Protein AF-A0A7G9W819-F1 (afdb_monomer_lite)

Foldseek 3Di:
DVVVVVVVVVVLVVLLVVQLVVQLVVVVVVVDPDNVVSNVSSNLSSVVSSVVVVVVCCVVCVPVCVVVVVVQVPCVVVVVVVVVVVVVLVVVLVVLVVQLVVCVVVVVPVRNVVSVVVSVVSVVVVVVVVVVVVVVD

pLDDT: mean 76.32, std 11.87, range [46.25, 92.31]

Structure (mmCIF, N/CA/C/O backbone):
data_AF-A0A7G9W819-F1
#
_entry.id   AF-A0A7G9W819-F1
#
loop_
_atom_site.group_PDB
_atom_site.id
_atom_site.type_symbol
_atom_site.label_atom_id
_atom_site.label_alt_id
_atom_site.label_comp_id
_atom_site.label_asym_id
_atom_site.label_entity_id
_atom_site.label_seq_id
_atom_site.pdbx_PDB_ins_code
_atom_site.Cartn_x
_atom_site.Cartn_y
_atom_site.Cartn_z
_atom_site.occupancy
_atom_site.B_iso_or_equiv
_atom_site.auth_seq_id
_atom_site.auth_comp_id
_atom_site.auth_asym_id
_atom_site.auth_atom_id
_atom_site.pdbx_PDB_model_num
ATOM 1 N N . MET A 1 1 ? -23.371 12.597 17.326 1.00 56.91 1 MET A N 1
ATOM 2 C CA . MET A 1 1 ? -21.970 12.105 17.222 1.00 56.91 1 MET A CA 1
ATOM 3 C C . MET A 1 1 ? -21.760 11.235 15.991 1.00 56.91 1 MET A C 1
ATOM 5 O O . MET A 1 1 ? -20.760 11.425 15.316 1.00 56.91 1 MET A O 1
ATOM 9 N N . GLU A 1 2 ? -22.709 10.373 15.640 1.00 54.56 2 GLU A N 1
ATOM 10 C CA . GLU A 1 2 ? -22.688 9.528 14.435 1.00 54.56 2 GLU A CA 1
ATOM 11 C C . GLU A 1 2 ? -22.455 10.306 13.120 1.00 54.56 2 GLU A C 1
ATOM 13 O O . GLU A 1 2 ? -21.609 9.934 12.308 1.00 54.56 2 GLU A O 1
ATOM 18 N N . ASN A 1 3 ? -23.075 11.486 12.972 1.00 69.25 3 ASN A N 1
ATOM 19 C CA . ASN A 1 3 ? -22.827 12.390 11.838 1.00 69.25 3 ASN A CA 1
ATOM 20 C C . ASN A 1 3 ? -21.376 12.893 11.736 1.00 69.25 3 ASN A C 1
ATOM 22 O O . ASN A 1 3 ? -20.890 13.145 10.635 1.00 69.25 3 ASN A O 1
ATOM 26 N N . LYS A 1 4 ? -20.648 13.020 12.857 1.00 65.00 4 LYS A N 1
ATOM 27 C CA . LYS A 1 4 ? -19.224 13.402 12.830 1.00 65.00 4 LYS A CA 1
ATOM 28 C C . LYS A 1 4 ? -18.356 12.242 12.327 1.00 65.00 4 LYS A C 1
ATOM 30 O O . LYS A 1 4 ? -17.401 12.488 11.595 1.00 65.00 4 LYS A O 1
ATOM 35 N N . LEU A 1 5 ? -18.730 11.002 12.651 1.00 64.44 5 LEU A N 1
ATOM 36 C CA . LEU A 1 5 ? -18.029 9.789 12.223 1.00 64.44 5 LEU A CA 1
ATOM 37 C C . LEU A 1 5 ? -18.259 9.494 10.731 1.00 64.44 5 LEU A C 1
ATOM 39 O O . LEU A 1 5 ? -17.303 9.250 9.998 1.00 64.44 5 LEU A O 1
ATOM 43 N N . LYS A 1 6 ? -19.502 9.631 10.243 1.00 71.56 6 LYS A N 1
ATOM 44 C CA . LYS A 1 6 ? -19.816 9.561 8.801 1.00 71.56 6 LYS A CA 1
ATOM 45 C C . LYS A 1 6 ? -19.045 10.619 8.008 1.00 71.56 6 LYS A C 1
ATOM 47 O O . LYS A 1 6 ? -18.407 10.299 7.009 1.00 71.56 6 LYS A O 1
ATOM 52 N N . LYS A 1 7 ? -19.010 11.863 8.503 1.00 75.38 7 LYS A N 1
ATOM 53 C CA . LYS A 1 7 ? -18.240 12.957 7.887 1.00 75.38 7 LYS A CA 1
ATOM 54 C C . LYS A 1 7 ? -16.732 12.681 7.878 1.00 75.38 7 LYS A C 1
ATOM 56 O O . LYS A 1 7 ? -16.062 13.057 6.923 1.00 75.38 7 LYS A O 1
ATOM 61 N N . TYR A 1 8 ? -16.199 12.019 8.905 1.00 73.12 8 TYR A N 1
ATOM 62 C CA . TYR A 1 8 ? -14.800 11.588 8.948 1.00 73.12 8 TYR A CA 1
ATOM 63 C C . TYR A 1 8 ? -14.494 10.505 7.905 1.00 73.12 8 TYR A C 1
ATOM 65 O O . TYR A 1 8 ? -13.556 10.669 7.128 1.00 73.12 8 TYR A O 1
ATOM 73 N N . ARG A 1 9 ? -15.311 9.445 7.828 1.00 74.75 9 ARG A N 1
ATOM 74 C CA . ARG A 1 9 ? -15.149 8.370 6.831 1.00 74.75 9 ARG A CA 1
ATOM 75 C C . ARG A 1 9 ? -15.228 8.909 5.403 1.00 74.75 9 ARG A C 1
ATOM 77 O O . ARG A 1 9 ? -14.391 8.568 4.575 1.00 74.75 9 ARG A O 1
ATOM 84 N N . PHE A 1 10 ? -16.166 9.819 5.150 1.00 80.56 10 PHE A N 1
ATOM 85 C CA . PHE A 1 10 ? -16.307 10.481 3.856 1.00 80.56 10 PHE A CA 1
ATOM 86 C C . PHE A 1 10 ? -15.082 11.336 3.498 1.00 80.56 10 PHE A C 1
ATOM 88 O O . PHE A 1 10 ? -14.534 11.213 2.407 1.00 80.56 10 PHE A O 1
ATOM 95 N N . LYS A 1 11 ? -14.585 12.153 4.438 1.00 80.75 11 LYS A N 1
ATOM 96 C CA . LYS A 1 11 ? -13.360 12.941 4.227 1.00 80.75 11 LYS A CA 1
ATOM 97 C C . LYS A 1 11 ? -12.137 12.063 3.980 1.00 80.75 11 LYS A C 1
ATOM 99 O O . LYS A 1 11 ? -11.335 12.403 3.121 1.00 80.75 11 LYS A O 1
ATOM 104 N N . ARG A 1 12 ? -12.010 10.944 4.699 1.00 79.50 12 ARG A N 1
ATOM 105 C CA . ARG A 1 12 ? -10.928 9.972 4.504 1.00 79.50 12 ARG A CA 1
ATOM 106 C C . ARG A 1 12 ? -10.959 9.377 3.096 1.00 79.50 12 ARG A C 1
ATOM 108 O O . ARG A 1 12 ? -9.915 9.326 2.459 1.00 79.50 12 ARG A O 1
ATOM 115 N N . ALA A 1 13 ? -12.138 8.992 2.607 1.00 81.19 13 ALA A N 1
ATOM 116 C CA . ALA A 1 13 ? -12.303 8.459 1.255 1.00 81.19 13 ALA A CA 1
ATOM 117 C C . ALA A 1 13 ? -11.925 9.490 0.174 1.00 81.19 13 ALA A C 1
ATOM 119 O O . ALA A 1 13 ? -11.205 9.163 -0.765 1.00 81.19 13 ALA A O 1
ATOM 120 N N . ILE A 1 14 ? -12.329 10.755 0.343 1.00 86.00 14 ILE A N 1
ATOM 121 C CA . ILE A 1 14 ? -11.921 11.839 -0.568 1.00 86.00 14 ILE A CA 1
ATOM 122 C C . ILE A 1 14 ? -10.401 12.021 -0.544 1.00 86.00 14 ILE A C 1
ATOM 124 O O . ILE A 1 14 ? -9.771 12.095 -1.594 1.00 86.00 14 ILE A O 1
ATOM 128 N N . PHE A 1 15 ? -9.799 12.060 0.646 1.00 83.81 15 PHE A N 1
ATOM 129 C CA . PHE A 1 15 ? -8.354 12.236 0.788 1.00 83.81 15 PHE A CA 1
ATOM 130 C C . PHE A 1 15 ? -7.571 11.084 0.149 1.00 83.81 15 PHE A C 1
ATOM 132 O O . PHE A 1 15 ? -6.551 11.319 -0.488 1.00 83.81 15 PHE A O 1
ATOM 139 N N . GLN A 1 16 ? -8.080 9.855 0.267 1.00 85.31 16 GLN A N 1
ATOM 140 C CA . GLN A 1 16 ? -7.546 8.676 -0.411 1.00 85.31 16 GLN A CA 1
ATOM 141 C C . GLN A 1 16 ? -7.541 8.818 -1.923 1.00 85.31 16 GLN A C 1
ATOM 143 O O . GLN A 1 16 ? -6.536 8.510 -2.559 1.00 85.31 16 GLN A O 1
ATOM 148 N N . PHE A 1 17 ? -8.668 9.250 -2.481 1.00 86.69 17 PHE A N 1
ATOM 149 C CA . PHE A 1 17 ? -8.830 9.384 -3.919 1.00 86.69 17 PHE A CA 1
ATOM 150 C C . PHE A 1 17 ? -7.906 10.468 -4.479 1.00 86.69 17 PHE A C 1
ATOM 152 O O . PHE A 1 17 ? -7.213 10.247 -5.467 1.00 86.69 17 PHE A O 1
ATOM 159 N N . VAL A 1 18 ? -7.821 11.609 -3.791 1.00 90.00 18 VAL A N 1
ATOM 160 C CA . VAL A 1 18 ? -6.908 12.697 -4.163 1.00 90.00 18 VAL A CA 1
ATOM 161 C C . VAL A 1 18 ? -5.454 12.243 -4.061 1.00 90.00 18 VAL A C 1
ATOM 163 O O . VAL A 1 18 ? -4.689 12.439 -4.997 1.00 90.00 18 VAL A O 1
ATOM 166 N N . ALA A 1 19 ? -5.069 11.593 -2.962 1.00 88.56 19 ALA A N 1
ATOM 167 C CA . ALA A 1 19 ? -3.709 11.095 -2.786 1.00 88.56 19 ALA A CA 1
ATOM 168 C C . ALA A 1 19 ? -3.336 10.041 -3.839 1.00 88.56 19 ALA A C 1
ATOM 170 O O . ALA A 1 19 ? -2.210 10.041 -4.327 1.00 88.56 19 ALA A O 1
ATOM 171 N N . PHE A 1 20 ? -4.291 9.194 -4.235 1.00 89.81 20 PHE A N 1
ATOM 172 C CA . PHE A 1 20 ? -4.104 8.253 -5.333 1.00 89.81 20 PHE A CA 1
ATOM 173 C C . PHE A 1 20 ? -3.826 8.972 -6.655 1.00 89.81 20 PHE A C 1
ATOM 175 O O . PHE A 1 20 ? -2.823 8.681 -7.302 1.00 89.81 20 PHE A O 1
ATOM 182 N N . ALA A 1 21 ? -4.672 9.938 -7.027 1.00 89.25 21 ALA A N 1
ATOM 183 C CA . ALA A 1 21 ? -4.501 10.709 -8.256 1.00 89.25 21 ALA A CA 1
ATOM 184 C C . ALA A 1 21 ? -3.155 11.454 -8.278 1.00 89.25 21 ALA A C 1
ATOM 186 O O . ALA A 1 21 ? -2.448 11.432 -9.280 1.00 89.25 21 ALA A O 1
ATOM 187 N N . VAL A 1 22 ? -2.753 12.039 -7.146 1.00 90.06 22 VAL A N 1
ATOM 188 C CA . VAL A 1 22 ? -1.455 12.714 -7.007 1.00 90.06 22 VAL A CA 1
ATOM 189 C C . VAL A 1 22 ? -0.292 11.739 -7.204 1.00 90.06 22 VAL A C 1
ATOM 191 O O . VAL A 1 22 ? 0.619 12.033 -7.970 1.00 90.06 22 VAL A O 1
ATOM 194 N N . GLY A 1 23 ? -0.319 10.564 -6.568 1.00 86.56 23 GLY A N 1
ATOM 195 C CA . GLY A 1 23 ? 0.734 9.557 -6.739 1.00 86.56 23 GLY A CA 1
ATOM 196 C C . GLY A 1 23 ? 0.815 8.985 -8.156 1.00 86.56 23 GLY A C 1
ATOM 197 O O . GLY A 1 23 ? 1.906 8.675 -8.640 1.00 86.56 23 GLY A O 1
ATOM 198 N N . TYR A 1 24 ? -0.333 8.873 -8.826 1.00 88.50 24 TYR A N 1
ATOM 199 C CA . TYR A 1 24 ? -0.439 8.425 -10.212 1.00 88.50 24 TYR A CA 1
ATOM 200 C C . TYR A 1 24 ? 0.194 9.429 -11.190 1.00 88.50 24 TYR A C 1
ATOM 202 O O . TYR A 1 24 ? 0.982 9.043 -12.057 1.00 88.50 24 TYR A O 1
ATOM 210 N N . GLU A 1 25 ? -0.103 10.721 -11.023 1.00 89.06 25 GLU A N 1
ATOM 211 C CA . GLU A 1 25 ? 0.456 11.795 -11.856 1.00 89.06 25 GLU A CA 1
ATOM 212 C C . GLU A 1 25 ? 1.943 12.038 -11.583 1.00 89.06 25 GLU A C 1
ATOM 214 O O . GLU A 1 25 ? 2.727 12.155 -12.523 1.00 89.06 25 GLU A O 1
ATOM 219 N N . LEU A 1 26 ? 2.366 12.014 -10.314 1.00 86.12 26 LEU A N 1
ATOM 220 C CA . LEU A 1 26 ? 3.781 12.138 -9.941 1.00 86.12 26 LEU A CA 1
ATOM 221 C C . LEU A 1 26 ? 4.652 11.089 -10.636 1.00 86.12 26 LEU A C 1
ATOM 223 O O . LEU A 1 26 ? 5.745 11.399 -11.104 1.00 86.12 26 LEU A O 1
ATOM 227 N N . TYR A 1 27 ? 4.160 9.854 -10.740 1.00 84.44 27 TYR A N 1
ATOM 228 C CA . TYR A 1 27 ? 4.881 8.799 -11.444 1.00 84.44 27 TYR A CA 1
ATOM 229 C C . TYR A 1 27 ? 4.891 9.010 -12.961 1.00 84.44 27 TYR A C 1
ATOM 231 O O . TYR A 1 27 ? 5.896 8.736 -13.612 1.00 84.44 27 TYR A O 1
ATOM 239 N N . SER A 1 28 ? 3.807 9.549 -13.528 1.00 83.50 28 SER A N 1
ATOM 240 C CA . SER A 1 28 ? 3.763 9.915 -14.949 1.00 83.50 28 SER A CA 1
ATOM 241 C C . SER A 1 28 ? 4.805 10.974 -15.304 1.00 83.50 28 SER A C 1
ATOM 243 O O . SER A 1 28 ? 5.402 10.919 -16.377 1.00 83.50 28 SER A O 1
ATOM 245 N N . TRP A 1 29 ? 5.037 11.939 -14.413 1.00 85.44 29 TRP A N 1
ATOM 246 C CA . TRP A 1 29 ? 6.024 13.002 -14.620 1.00 85.44 29 TRP A CA 1
ATOM 247 C C . TRP A 1 29 ? 7.469 12.502 -14.553 1.00 85.44 29 TRP A C 1
ATOM 249 O O . TRP A 1 29 ? 8.354 13.125 -15.129 1.00 85.44 29 TRP A O 1
ATOM 259 N N . LEU A 1 30 ? 7.711 11.354 -13.914 1.00 84.88 30 LEU A N 1
ATOM 260 C CA . LEU A 1 30 ? 9.022 10.699 -13.882 1.00 84.88 30 LEU A CA 1
ATOM 261 C C . LEU A 1 30 ? 9.370 9.974 -15.199 1.00 84.88 30 LEU A C 1
ATOM 263 O O . LEU A 1 30 ? 10.400 9.311 -15.277 1.00 84.88 30 LEU A O 1
ATOM 267 N N . GLY A 1 31 ? 8.539 10.103 -16.240 1.00 72.62 31 GLY A N 1
ATOM 268 C CA . GLY A 1 31 ? 8.841 9.630 -17.596 1.00 72.62 31 GLY A CA 1
ATOM 269 C C . GLY A 1 31 ? 8.638 8.130 -17.818 1.00 72.62 31 GLY A C 1
ATOM 270 O O . GLY A 1 31 ? 9.008 7.608 -18.867 1.00 72.62 31 GLY A O 1
ATOM 271 N N . SER A 1 32 ? 8.041 7.422 -16.858 1.00 69.12 32 SER A N 1
ATOM 272 C CA . SER A 1 32 ? 7.749 5.993 -16.976 1.00 69.12 32 SER A CA 1
ATOM 273 C C . SER A 1 32 ? 6.377 5.760 -17.615 1.00 69.12 32 SER A C 1
ATOM 275 O O . SER A 1 32 ? 5.344 6.140 -17.063 1.00 69.12 32 SER A O 1
ATOM 277 N N . GLY A 1 33 ? 6.366 5.100 -18.777 1.00 74.38 33 GLY A N 1
ATOM 278 C CA . GLY A 1 33 ? 5.149 4.740 -19.515 1.00 74.38 33 GLY A CA 1
ATOM 279 C C . GLY A 1 33 ? 4.455 3.464 -19.026 1.00 74.38 33 GLY A C 1
ATOM 280 O O . GLY A 1 33 ? 3.524 2.996 -19.672 1.00 74.38 33 GLY A O 1
ATOM 281 N N . ASN A 1 34 ? 4.911 2.854 -17.927 1.00 84.56 34 ASN A N 1
ATOM 282 C CA . ASN A 1 34 ? 4.314 1.617 -17.432 1.00 84.56 34 ASN A CA 1
ATOM 283 C C . ASN A 1 34 ? 3.075 1.915 -16.570 1.00 84.56 34 ASN A C 1
ATOM 285 O O . ASN A 1 34 ? 3.187 2.296 -15.400 1.00 84.56 34 ASN A O 1
ATOM 289 N N . ASP A 1 35 ? 1.892 1.690 -17.141 1.00 82.56 35 ASP A N 1
ATOM 290 C CA . ASP A 1 35 ? 0.601 1.944 -16.490 1.00 82.56 35 ASP A CA 1
ATOM 291 C C . ASP A 1 35 ? 0.395 1.137 -15.199 1.00 82.56 35 ASP A C 1
ATOM 293 O O . ASP A 1 35 ? -0.217 1.627 -14.246 1.00 82.56 35 ASP A O 1
ATOM 297 N N . PHE A 1 36 ? 0.960 -0.072 -15.111 1.00 78.19 36 PHE A N 1
ATOM 298 C CA . PHE A 1 36 ? 0.892 -0.877 -13.891 1.00 78.19 36 PHE A CA 1
ATOM 299 C C . PHE A 1 36 ? 1.678 -0.226 -12.746 1.00 78.19 36 PHE A C 1
ATOM 301 O O . PHE A 1 36 ? 1.189 -0.134 -11.618 1.00 78.19 36 PHE A O 1
ATOM 308 N N . LEU A 1 37 ? 2.874 0.295 -13.035 1.00 76.81 37 LEU A N 1
ATOM 309 C CA . LEU A 1 37 ? 3.691 0.986 -12.038 1.00 76.81 37 LEU A CA 1
ATOM 310 C C . LEU A 1 37 ? 3.100 2.352 -11.650 1.00 76.81 37 LEU A C 1
ATOM 312 O O . LEU A 1 37 ? 3.149 2.717 -10.474 1.00 76.81 37 LEU A O 1
ATOM 316 N N . ARG A 1 38 ? 2.452 3.062 -12.586 1.00 81.69 38 ARG A N 1
ATOM 317 C CA . ARG A 1 38 ? 1.668 4.279 -12.288 1.00 81.69 38 ARG A CA 1
ATOM 318 C C . ARG A 1 38 ? 0.546 4.001 -11.297 1.00 81.69 38 ARG A C 1
ATOM 320 O O . ARG A 1 38 ? 0.400 4.714 -10.303 1.00 81.69 38 ARG A O 1
ATOM 327 N N . PHE A 1 39 ? -0.227 2.945 -11.541 1.00 81.12 39 PHE A N 1
ATOM 328 C CA . PHE A 1 39 ? -1.310 2.533 -10.654 1.00 81.12 39 PHE A CA 1
ATOM 329 C C . PHE A 1 39 ? -0.795 2.175 -9.252 1.00 81.12 39 PHE A C 1
ATOM 331 O O . PHE A 1 39 ? -1.357 2.624 -8.249 1.00 81.12 39 PHE A O 1
ATOM 338 N N . LEU A 1 40 ? 0.308 1.421 -9.168 1.00 80.19 40 LEU A N 1
ATOM 339 C CA . LEU A 1 40 ? 0.947 1.083 -7.894 1.00 80.19 40 LEU A CA 1
ATOM 340 C C . LEU A 1 40 ? 1.457 2.317 -7.146 1.00 80.19 40 LEU A C 1
ATOM 342 O O . LEU A 1 40 ? 1.256 2.412 -5.935 1.00 80.19 40 LEU A O 1
ATOM 346 N N . SER A 1 41 ? 2.060 3.276 -7.851 1.00 82.44 41 SER A N 1
ATOM 347 C CA . SER A 1 41 ? 2.499 4.547 -7.267 1.00 82.44 41 SER A CA 1
ATOM 348 C C . SER A 1 41 ? 1.332 5.301 -6.629 1.00 82.44 41 SER A C 1
ATOM 350 O O . SER A 1 41 ? 1.405 5.686 -5.461 1.00 82.44 41 SER A O 1
ATOM 352 N N . GLY A 1 42 ? 0.211 5.431 -7.348 1.00 83.50 42 GLY A N 1
ATOM 353 C CA . GLY A 1 42 ? -1.018 6.012 -6.805 1.00 83.50 42 GLY A CA 1
ATOM 354 C C . GLY A 1 42 ? -1.505 5.271 -5.556 1.00 83.50 42 GLY A C 1
ATOM 355 O O . GLY A 1 42 ? -1.821 5.888 -4.536 1.00 83.50 42 GLY A O 1
ATOM 356 N N . GLY A 1 43 ? -1.505 3.936 -5.592 1.00 79.50 43 GLY A N 1
ATOM 357 C CA . GLY A 1 43 ? -1.886 3.096 -4.455 1.00 79.50 43 GLY A CA 1
ATOM 358 C C . GLY A 1 43 ? -1.024 3.343 -3.213 1.00 79.50 43 GLY A C 1
ATOM 359 O O . GLY A 1 43 ? -1.557 3.555 -2.121 1.00 79.50 43 GLY A O 1
ATOM 360 N N . LEU A 1 44 ? 0.299 3.379 -3.385 1.00 82.88 44 LEU A N 1
ATOM 361 C CA . LEU A 1 44 ? 1.258 3.644 -2.310 1.00 82.88 44 LEU A CA 1
ATOM 362 C C . LEU A 1 44 ? 1.087 5.045 -1.721 1.00 82.88 44 LEU A C 1
ATOM 364 O O . LEU A 1 44 ? 1.040 5.204 -0.501 1.00 82.88 44 LEU A O 1
ATOM 368 N N . PHE A 1 45 ? 0.929 6.058 -2.570 1.00 82.25 45 PHE A N 1
ATOM 369 C CA . PHE A 1 45 ? 0.732 7.436 -2.127 1.00 82.25 45 PHE A CA 1
ATOM 370 C C . PHE A 1 45 ? -0.576 7.601 -1.348 1.00 82.25 45 PHE A C 1
ATOM 372 O O . PHE A 1 45 ? -0.604 8.234 -0.289 1.00 82.25 45 PHE A O 1
ATOM 379 N N . SER A 1 46 ? -1.653 6.969 -1.820 1.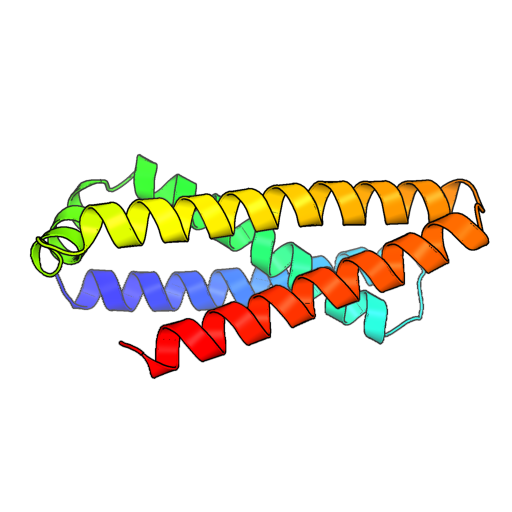00 83.94 46 SER A N 1
ATOM 380 C CA . SER A 1 46 ? -2.932 6.916 -1.111 1.00 83.94 46 SER A CA 1
ATOM 381 C C . SER A 1 46 ? -2.780 6.291 0.275 1.00 83.94 46 SER A C 1
ATOM 383 O O . SER A 1 46 ? -3.245 6.855 1.268 1.00 83.94 46 SER A O 1
ATOM 385 N N . PHE A 1 47 ? -2.063 5.169 0.356 1.00 81.75 47 PHE A N 1
ATOM 386 C CA . PHE A 1 47 ? -1.812 4.461 1.603 1.00 81.75 47 PHE A CA 1
ATOM 387 C C . PHE A 1 47 ? -1.028 5.310 2.615 1.00 81.75 47 PHE A C 1
ATOM 389 O O . PHE A 1 47 ? -1.475 5.494 3.746 1.00 81.75 47 PHE A O 1
ATOM 396 N N . ILE A 1 48 ? 0.098 5.899 2.205 1.00 80.62 48 ILE A N 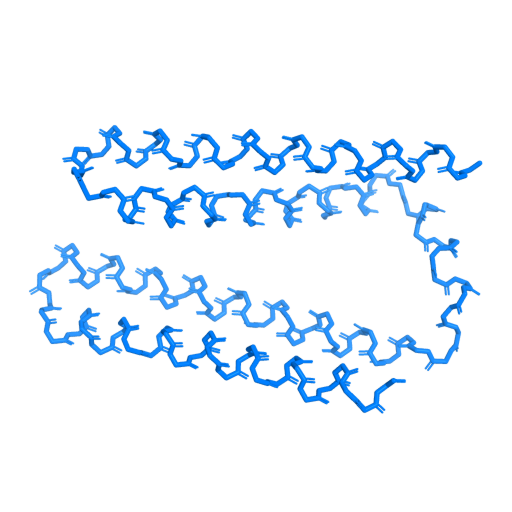1
ATOM 397 C CA . ILE A 1 48 ? 0.934 6.738 3.078 1.00 80.62 48 ILE A CA 1
ATOM 398 C C . ILE A 1 48 ? 0.143 7.947 3.592 1.00 80.62 48 ILE A C 1
ATOM 400 O O . ILE A 1 48 ? 0.159 8.265 4.783 1.00 80.62 48 ILE A O 1
ATOM 404 N N . THR A 1 49 ? -0.601 8.608 2.707 1.00 80.31 49 THR A N 1
ATOM 405 C CA . THR A 1 49 ? -1.325 9.836 3.056 1.00 80.31 49 THR A CA 1
ATOM 406 C C . THR A 1 49 ? -2.467 9.569 4.041 1.00 80.31 49 THR A C 1
ATOM 408 O O . THR A 1 49 ? -2.727 10.390 4.924 1.00 80.31 49 THR A O 1
ATOM 411 N N . ILE A 1 50 ? -3.123 8.406 3.957 1.00 79.94 50 ILE A N 1
ATOM 412 C CA . ILE A 1 50 ? -4.094 7.961 4.968 1.00 79.94 50 ILE A CA 1
ATOM 413 C C . ILE A 1 50 ? -3.456 7.842 6.337 1.00 79.94 50 ILE A C 1
ATOM 415 O O . ILE A 1 50 ? -4.052 8.308 7.304 1.00 79.94 50 ILE A O 1
ATOM 419 N N . GLU A 1 51 ? -2.304 7.182 6.437 1.00 76.44 51 GLU A N 1
ATOM 420 C CA . GLU A 1 51 ? -1.663 6.919 7.726 1.00 76.44 51 GLU A CA 1
ATOM 421 C C . GLU A 1 51 ? -1.243 8.232 8.395 1.00 76.44 51 GLU A C 1
ATOM 423 O O . GLU A 1 51 ? -1.475 8.447 9.591 1.00 76.44 51 GLU A O 1
ATOM 428 N N . ILE A 1 52 ? -0.749 9.184 7.599 1.00 79.12 52 ILE A N 1
ATOM 429 C CA . ILE A 1 52 ? -0.457 10.548 8.054 1.00 79.12 52 ILE A CA 1
ATOM 430 C C . ILE A 1 52 ? -1.743 11.251 8.516 1.00 79.12 52 ILE A C 1
ATOM 432 O O . ILE A 1 52 ? -1.784 11.827 9.607 1.00 79.12 52 ILE A O 1
ATOM 436 N N . TYR A 1 53 ? -2.818 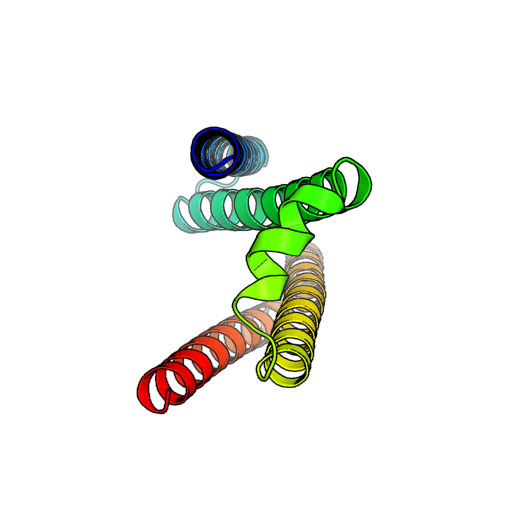11.183 7.727 1.00 80.81 53 TYR A N 1
ATOM 437 C CA . TYR A 1 53 ? -4.102 11.804 8.061 1.00 80.81 53 TYR A CA 1
ATOM 438 C C . TYR A 1 53 ? -4.737 11.203 9.325 1.00 80.81 53 TYR A C 1
ATOM 440 O O . TYR A 1 53 ? -5.279 11.928 10.166 1.00 80.81 53 TYR A O 1
ATOM 448 N N . TYR A 1 54 ? -4.644 9.883 9.488 1.00 72.19 54 TYR A N 1
ATOM 449 C CA . TYR A 1 54 ? -5.109 9.154 10.664 1.00 72.19 54 TYR A CA 1
ATOM 450 C C . TYR A 1 54 ? -4.350 9.608 11.912 1.00 72.19 54 TYR A C 1
ATOM 452 O O . TYR A 1 54 ? -4.968 10.002 12.905 1.00 72.19 54 TYR A O 1
ATOM 460 N N . THR A 1 55 ? -3.021 9.666 11.825 1.00 73.50 55 THR A N 1
ATOM 461 C CA . THR A 1 55 ? -2.145 10.141 12.904 1.00 73.50 55 THR A CA 1
ATOM 462 C C . THR A 1 55 ? -2.430 11.601 13.272 1.00 73.50 55 THR A C 1
ATOM 464 O O . THR A 1 55 ? -2.524 11.948 14.453 1.00 73.50 55 THR A O 1
ATOM 467 N N . TYR A 1 56 ? -2.656 12.468 12.281 1.00 80.00 56 TYR A N 1
ATOM 468 C CA . TYR A 1 56 ? -3.030 13.867 12.505 1.00 80.00 56 TYR A CA 1
ATOM 469 C C . TYR A 1 56 ? -4.355 14.001 13.269 1.00 80.00 56 TYR A C 1
ATOM 471 O O . TYR A 1 56 ? -4.467 14.795 14.208 1.00 80.00 56 TYR A O 1
ATOM 479 N N . ILE A 1 57 ? -5.370 13.216 12.900 1.00 72.38 57 ILE A N 1
ATOM 480 C CA . ILE A 1 57 ? -6.679 13.286 13.555 1.00 72.38 57 ILE A CA 1
ATOM 481 C C . ILE A 1 57 ? -6.655 12.690 14.956 1.00 72.38 57 ILE A C 1
ATOM 483 O O . ILE A 1 57 ? -7.294 13.262 15.842 1.00 72.38 57 ILE A O 1
ATOM 487 N N . LEU A 1 58 ? -5.873 11.633 15.183 1.00 67.50 58 LEU A N 1
ATOM 488 C CA . LEU A 1 58 ? -5.613 11.105 16.523 1.00 67.50 58 LEU A CA 1
ATOM 489 C C . LEU A 1 58 ? -5.057 12.182 17.457 1.00 67.50 58 LEU A C 1
ATOM 491 O O . LEU A 1 58 ? -5.540 12.334 18.577 1.00 67.50 58 LEU A O 1
ATOM 495 N N . LYS A 1 59 ? -4.099 12.979 16.973 1.00 71.94 59 LYS A N 1
ATOM 496 C CA . LYS A 1 59 ? -3.509 14.078 17.745 1.00 71.94 59 LYS A CA 1
ATOM 497 C C . LYS A 1 59 ? -4.502 15.217 18.001 1.00 71.94 59 LYS A C 1
ATOM 499 O O . LYS A 1 59 ? -4.480 15.826 19.065 1.00 71.94 59 LYS A O 1
ATOM 504 N N . LYS A 1 60 ? -5.377 15.518 17.034 1.00 75.56 60 LYS A N 1
ATOM 505 C CA . LYS A 1 60 ? -6.290 16.673 17.087 1.00 75.56 60 LYS A CA 1
ATOM 506 C C . LYS A 1 60 ? -7.602 16.404 17.828 1.00 75.56 60 LYS A C 1
ATOM 508 O O . LYS A 1 60 ? -8.177 17.331 18.386 1.00 75.56 60 LYS A O 1
ATOM 513 N N . ASN A 1 61 ? -8.114 15.173 17.801 1.00 69.69 61 ASN A N 1
ATOM 514 C CA . ASN A 1 61 ? -9.425 14.824 18.359 1.00 69.69 61 ASN A CA 1
ATOM 515 C C . ASN A 1 61 ? -9.406 13.475 19.106 1.00 69.69 61 ASN A C 1
ATOM 517 O O . ASN A 1 61 ? -10.066 12.528 18.668 1.00 69.69 61 ASN A O 1
ATOM 521 N N . PRO A 1 62 ? -8.729 13.380 20.265 1.00 62.94 62 PRO A N 1
ATOM 522 C CA . PRO A 1 62 ? -8.618 12.126 21.018 1.00 62.94 62 PRO A CA 1
ATOM 523 C C . PRO A 1 62 ? -9.986 11.546 21.434 1.00 62.94 62 PRO A C 1
ATOM 525 O O . PRO A 1 62 ? -10.196 10.339 21.365 1.00 62.94 62 PRO A O 1
ATOM 528 N N . LYS A 1 63 ? -10.970 12.408 21.741 1.00 61.22 63 LYS A N 1
ATOM 529 C CA . LYS A 1 63 ? -12.327 12.022 22.188 1.00 61.22 63 LYS A CA 1
ATOM 530 C C . LYS A 1 63 ? -13.219 11.395 21.105 1.00 61.22 63 LYS A C 1
ATOM 532 O O . LYS A 1 63 ? -14.271 10.850 21.424 1.00 61.22 63 LYS A O 1
ATOM 537 N N . VAL A 1 64 ? -12.850 11.492 19.823 1.00 60.31 64 VAL A N 1
ATOM 538 C CA . VAL A 1 64 ? -13.588 10.816 18.732 1.00 60.31 64 VAL A CA 1
ATOM 539 C C . VAL A 1 64 ? -13.303 9.310 18.751 1.00 60.31 64 VAL A C 1
ATOM 541 O O . VAL A 1 64 ? -14.159 8.531 18.342 1.00 60.31 64 VAL A O 1
ATOM 544 N N . LEU A 1 65 ? -12.154 8.913 19.310 1.00 57.53 65 LEU A N 1
ATOM 545 C CA . LEU A 1 65 ? -11.739 7.523 19.469 1.00 57.53 65 LEU A CA 1
ATOM 546 C C . LEU A 1 65 ? -12.319 6.853 20.721 1.00 57.53 65 LEU A C 1
ATOM 548 O O . LEU A 1 65 ? -12.491 5.640 20.717 1.00 57.53 65 LEU A O 1
ATOM 552 N N . ASP A 1 66 ? -12.636 7.607 21.779 1.00 54.47 66 ASP A N 1
ATOM 553 C CA . ASP A 1 66 ? -13.123 7.026 23.044 1.00 54.47 66 ASP A CA 1
ATOM 554 C C . ASP A 1 66 ? -14.475 6.315 22.895 1.00 54.47 66 ASP A C 1
ATOM 556 O O . ASP A 1 66 ? -14.746 5.362 23.617 1.00 54.47 66 ASP A O 1
ATOM 560 N N . LYS A 1 67 ? -15.307 6.705 21.919 1.00 52.03 67 LYS A N 1
ATOM 561 C CA . LYS A 1 67 ? -16.570 6.005 21.615 1.00 52.03 67 LYS A CA 1
ATOM 562 C C . LYS A 1 67 ? -16.440 4.846 20.622 1.00 52.03 67 LYS A C 1
ATOM 564 O O . LYS A 1 67 ? -17.326 4.004 20.611 1.00 52.03 67 LYS A O 1
ATOM 569 N N . GLU A 1 68 ? -15.359 4.775 19.842 1.00 52.91 68 GLU A N 1
ATOM 570 C CA . GLU A 1 68 ? -14.983 3.544 19.121 1.00 52.91 68 GLU A CA 1
ATOM 571 C C . GLU A 1 68 ? -14.402 2.528 20.127 1.00 52.91 68 GLU A C 1
ATOM 573 O O . GLU A 1 68 ? -14.847 1.391 20.189 1.00 52.91 68 GLU A O 1
ATOM 578 N N . LYS A 1 69 ? -13.535 2.988 21.041 1.00 51.09 69 LYS A N 1
ATOM 579 C CA . LYS A 1 69 ? -12.877 2.183 22.088 1.00 51.09 69 LYS A CA 1
ATOM 580 C C . LYS A 1 69 ? -13.769 1.683 23.231 1.00 51.09 69 LYS A C 1
ATOM 582 O O . LYS A 1 69 ? -13.319 0.828 23.994 1.00 51.09 69 LYS A O 1
ATOM 587 N N . HIS A 1 70 ? -14.965 2.243 23.429 1.00 48.38 70 HIS A N 1
ATOM 588 C CA . HIS A 1 70 ? -15.877 1.825 24.508 1.00 48.38 70 HIS A CA 1
ATOM 589 C C . HIS A 1 70 ? -16.846 0.702 24.111 1.00 48.38 70 HIS A C 1
ATOM 591 O O . HIS A 1 70 ? -17.482 0.137 24.995 1.00 48.38 70 HIS A O 1
ATOM 597 N N . LEU A 1 71 ? -16.915 0.335 22.827 1.00 50.25 71 LEU A N 1
ATOM 598 C CA . LEU A 1 71 ? -17.600 -0.876 22.355 1.00 50.25 71 LEU A CA 1
ATOM 599 C C . LEU A 1 71 ? -16.683 -2.121 22.344 1.00 50.25 71 LEU A C 1
ATOM 601 O O . LEU A 1 71 ? -17.177 -3.230 22.203 1.00 50.25 71 LEU A O 1
ATOM 605 N N . GLU A 1 72 ? -15.375 -1.951 22.570 1.00 54.09 72 GLU A N 1
ATOM 606 C CA . GLU A 1 72 ? -14.324 -2.975 22.406 1.00 54.09 72 GLU A CA 1
ATOM 607 C C . GLU A 1 72 ? -13.539 -3.233 23.711 1.00 54.09 72 GLU A C 1
ATOM 609 O O . GLU A 1 72 ? -12.304 -3.194 23.738 1.00 54.09 72 GLU A O 1
ATOM 614 N N . ASN A 1 73 ? -14.214 -3.425 24.847 1.00 50.19 73 ASN A N 1
ATOM 615 C CA . ASN A 1 73 ? -13.505 -3.504 26.134 1.00 50.19 73 ASN A CA 1
ATOM 616 C C . ASN A 1 73 ? -12.888 -4.869 26.500 1.00 50.19 73 ASN A C 1
ATOM 618 O O . ASN A 1 73 ? -12.207 -4.922 27.516 1.00 50.19 73 ASN A O 1
ATOM 622 N N . ASP A 1 74 ? -12.960 -5.882 25.628 1.00 52.44 74 ASP A N 1
ATOM 623 C CA . ASP A 1 74 ? -12.108 -7.092 25.699 1.00 52.44 74 ASP A CA 1
ATOM 624 C C . ASP A 1 74 ? -11.162 -7.258 24.486 1.00 52.44 74 ASP A C 1
ATOM 626 O O . ASP A 1 74 ? -10.276 -8.113 24.471 1.00 52.44 74 ASP A O 1
ATOM 630 N N . GLU A 1 75 ? -11.248 -6.379 23.480 1.00 53.28 75 GLU A N 1
ATOM 631 C CA . GLU A 1 75 ? -10.465 -6.491 22.237 1.00 53.28 75 GLU A CA 1
ATOM 632 C C . GLU A 1 75 ? -9.196 -5.626 22.218 1.00 53.28 75 GLU A C 1
ATOM 634 O O . GLU A 1 75 ? -8.368 -5.747 21.315 1.00 53.28 75 GLU A O 1
ATOM 639 N N . ARG A 1 76 ? -8.963 -4.781 23.232 1.00 53.66 76 ARG A N 1
ATOM 640 C CA . ARG A 1 76 ? -7.856 -3.801 23.232 1.00 53.66 76 ARG A CA 1
ATOM 641 C C . ARG A 1 76 ? -6.473 -4.414 23.023 1.00 53.66 76 ARG A C 1
ATOM 643 O O . ARG A 1 76 ? -5.679 -3.860 22.270 1.00 53.66 76 ARG A O 1
ATOM 650 N N . ILE A 1 77 ? -6.167 -5.549 23.652 1.00 55.75 77 ILE A N 1
ATOM 651 C CA . ILE A 1 77 ? -4.860 -6.210 23.479 1.00 55.75 77 ILE A CA 1
ATOM 652 C C . ILE A 1 77 ? -4.739 -6.800 22.067 1.00 55.75 77 ILE A C 1
ATOM 654 O O . ILE A 1 77 ? -3.675 -6.717 21.452 1.00 55.75 77 ILE A O 1
ATOM 658 N N . LYS A 1 78 ? -5.833 -7.350 21.531 1.00 57.62 78 LYS A N 1
ATOM 659 C CA . LYS A 1 78 ? -5.903 -7.922 20.182 1.00 57.62 78 LYS A CA 1
ATOM 660 C C . LYS A 1 78 ? -5.734 -6.835 19.116 1.00 57.62 78 LYS A C 1
ATOM 662 O O . LYS A 1 78 ? -4.898 -6.983 18.234 1.00 57.62 78 LYS A O 1
ATOM 667 N N . ILE A 1 79 ? -6.399 -5.695 19.287 1.00 60.59 79 ILE A N 1
ATOM 668 C CA . ILE A 1 79 ? -6.327 -4.531 18.394 1.00 60.59 79 ILE A CA 1
ATOM 669 C C . ILE A 1 79 ? -4.967 -3.841 18.465 1.00 60.59 79 ILE A C 1
ATOM 671 O O . ILE A 1 79 ? -4.454 -3.397 17.442 1.00 60.59 79 ILE A O 1
ATOM 675 N N . ILE A 1 80 ? -4.347 -3.746 19.646 1.00 59.16 80 ILE A N 1
ATOM 676 C CA . ILE A 1 80 ? -2.983 -3.210 19.770 1.00 59.16 80 ILE A CA 1
ATOM 677 C C . ILE A 1 80 ? -1.991 -4.125 19.048 1.00 59.16 80 ILE A C 1
ATOM 679 O O . ILE A 1 80 ? -1.150 -3.623 18.307 1.00 59.16 80 ILE A O 1
ATOM 683 N N . LYS A 1 81 ? -2.108 -5.451 19.207 1.00 61.59 81 LYS A N 1
ATOM 684 C CA . LYS A 1 81 ? -1.264 -6.420 18.492 1.00 61.59 81 LYS A CA 1
ATOM 685 C C . LYS A 1 81 ? -1.489 -6.373 16.983 1.00 61.59 81 LYS A C 1
ATOM 687 O O . LYS A 1 81 ? -0.519 -6.381 16.235 1.00 61.59 81 LYS A O 1
ATOM 692 N N . GLU A 1 82 ? -2.734 -6.265 16.533 1.00 68.25 82 GLU A N 1
ATOM 693 C CA . GLU A 1 82 ? -3.069 -6.174 15.111 1.00 68.25 82 GLU A CA 1
ATOM 694 C C . GLU A 1 82 ? -2.603 -4.850 14.490 1.00 68.25 82 GLU A C 1
ATOM 696 O O . GLU A 1 82 ? -2.012 -4.842 13.409 1.00 68.25 82 GLU A O 1
ATOM 701 N N . LYS A 1 83 ? -2.784 -3.723 15.192 1.00 68.06 83 LYS A N 1
ATOM 702 C CA . LYS A 1 83 ? -2.241 -2.424 14.768 1.00 68.06 83 LYS A CA 1
ATOM 703 C C . LYS A 1 83 ? -0.721 -2.431 14.747 1.00 68.06 83 LYS A C 1
ATOM 705 O O . LYS A 1 83 ? -0.153 -1.936 13.785 1.00 68.06 83 LYS A O 1
ATOM 710 N N . ALA A 1 84 ? -0.067 -3.004 15.756 1.00 68.81 84 ALA A N 1
ATOM 711 C CA . ALA A 1 84 ? 1.385 -3.132 15.778 1.00 68.81 84 ALA A CA 1
ATOM 712 C C . ALA A 1 84 ? 1.881 -3.998 14.614 1.00 68.81 84 ALA A C 1
ATOM 714 O O . ALA A 1 84 ? 2.756 -3.559 13.880 1.00 68.81 84 ALA A O 1
ATOM 715 N N . ALA A 1 85 ? 1.270 -5.163 14.377 1.00 73.19 85 ALA A N 1
ATOM 716 C CA . ALA A 1 85 ? 1.617 -6.046 13.265 1.00 73.19 85 ALA A CA 1
ATOM 717 C C . ALA A 1 85 ? 1.423 -5.367 11.900 1.00 73.19 85 ALA A C 1
ATOM 719 O O . ALA A 1 85 ? 2.296 -5.459 11.038 1.00 73.19 85 ALA A O 1
ATOM 720 N N . ASN A 1 86 ? 0.325 -4.627 11.717 1.00 75.44 86 ASN A N 1
ATOM 721 C CA . ASN A 1 86 ? 0.101 -3.842 10.505 1.00 75.44 86 ASN A CA 1
ATOM 722 C C . ASN A 1 86 ? 1.130 -2.717 10.355 1.00 75.44 86 ASN A C 1
ATOM 724 O O . ASN A 1 86 ? 1.698 -2.574 9.278 1.00 75.44 86 ASN A O 1
ATOM 728 N N . SER A 1 87 ? 1.422 -1.956 11.411 1.00 71.19 87 SER A N 1
ATOM 729 C CA . SER A 1 87 ? 2.445 -0.904 11.373 1.00 71.19 87 SER A CA 1
ATOM 730 C C . SER A 1 87 ? 3.833 -1.469 11.066 1.00 71.19 87 SER A C 1
ATOM 732 O O . SER A 1 87 ? 4.550 -0.913 10.240 1.00 71.19 87 SER A O 1
ATOM 734 N N . THR A 1 88 ? 4.206 -2.600 11.669 1.00 75.75 88 THR A N 1
ATOM 735 C CA . THR A 1 88 ? 5.465 -3.298 11.381 1.00 75.75 88 THR A CA 1
ATOM 736 C C . THR A 1 88 ? 5.522 -3.747 9.926 1.00 75.75 88 THR A C 1
ATOM 738 O O . THR A 1 88 ? 6.529 -3.525 9.260 1.00 75.75 88 THR A O 1
ATOM 741 N N . LEU A 1 89 ? 4.435 -4.315 9.402 1.00 81.12 89 LEU A N 1
ATOM 742 C CA . LEU A 1 89 ? 4.361 -4.729 8.006 1.00 81.12 89 LEU A CA 1
ATOM 743 C C . LEU A 1 89 ? 4.495 -3.543 7.046 1.00 81.12 89 LEU A C 1
ATOM 745 O O . LEU A 1 89 ? 5.189 -3.648 6.040 1.00 81.12 89 LEU A O 1
ATOM 749 N N . VAL A 1 90 ? 3.887 -2.403 7.372 1.00 77.62 90 VAL A N 1
ATOM 750 C CA . VAL A 1 90 ? 4.036 -1.162 6.602 1.00 77.62 90 VAL A CA 1
ATOM 751 C C . VAL A 1 90 ? 5.483 -0.689 6.596 1.00 77.62 90 VAL A C 1
ATOM 753 O O . VAL A 1 90 ? 6.011 -0.396 5.529 1.00 77.62 90 VAL A O 1
ATOM 756 N N . VAL A 1 91 ? 6.146 -0.652 7.754 1.00 77.19 91 VAL A N 1
ATOM 757 C CA . VAL A 1 91 ? 7.559 -0.251 7.847 1.00 77.19 91 VAL A CA 1
ATOM 758 C C . VAL A 1 91 ? 8.447 -1.189 7.026 1.00 77.19 91 VAL A C 1
ATOM 760 O O . VAL A 1 91 ? 9.287 -0.716 6.265 1.00 77.19 91 VAL A O 1
ATOM 763 N N . ILE A 1 92 ? 8.230 -2.505 7.118 1.00 82.88 92 ILE A N 1
ATOM 764 C CA . ILE A 1 92 ? 8.973 -3.502 6.333 1.00 82.88 92 ILE A CA 1
ATOM 765 C C . ILE A 1 92 ? 8.746 -3.297 4.833 1.00 82.88 92 ILE A C 1
ATOM 767 O O . ILE A 1 92 ? 9.708 -3.298 4.068 1.00 82.88 92 ILE A O 1
ATOM 771 N N . LEU A 1 93 ? 7.501 -3.081 4.400 1.00 83.81 93 LEU A N 1
ATOM 772 C CA . LEU A 1 93 ? 7.201 -2.825 2.991 1.00 83.81 93 LEU A CA 1
ATOM 773 C C . LEU A 1 93 ? 7.839 -1.526 2.498 1.00 83.81 93 LEU A C 1
ATOM 775 O O . LEU A 1 93 ? 8.374 -1.509 1.397 1.00 83.81 93 LEU A O 1
ATOM 779 N N . VAL A 1 94 ? 7.837 -0.462 3.304 1.00 81.38 94 VAL A N 1
ATOM 780 C CA . VAL A 1 94 ? 8.505 0.802 2.956 1.00 81.38 94 VAL A CA 1
ATOM 781 C C . VAL A 1 94 ? 10.006 0.591 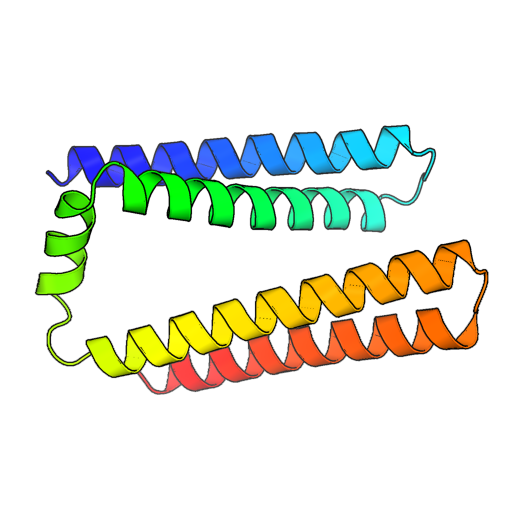2.772 1.00 81.38 94 VAL A C 1
ATOM 783 O O . VAL A 1 94 ? 10.562 1.061 1.782 1.00 81.38 94 VAL A O 1
ATOM 786 N N . LEU A 1 95 ? 10.656 -0.148 3.676 1.00 83.56 95 LEU A N 1
ATOM 787 C CA . LEU A 1 95 ? 12.079 -0.467 3.557 1.00 83.56 95 LEU A CA 1
ATOM 788 C C . LEU A 1 95 ? 12.365 -1.301 2.304 1.00 83.56 95 LEU A C 1
ATOM 790 O O . LEU A 1 95 ? 13.259 -0.954 1.542 1.00 83.56 95 LEU A O 1
ATOM 794 N N . LEU A 1 96 ? 11.578 -2.348 2.049 1.00 86.69 96 LEU A N 1
ATOM 795 C CA . LEU A 1 96 ? 11.759 -3.219 0.884 1.00 86.69 96 LEU A CA 1
ATOM 796 C C . LEU A 1 96 ? 11.517 -2.493 -0.439 1.00 86.69 96 LEU A C 1
ATOM 798 O O . LEU A 1 96 ? 12.277 -2.683 -1.385 1.00 86.69 96 LEU A O 1
ATOM 802 N N . VAL A 1 97 ? 10.493 -1.642 -0.509 1.00 84.31 97 VAL A N 1
ATOM 803 C CA . VAL A 1 97 ? 10.223 -0.807 -1.687 1.00 84.31 97 VAL A CA 1
ATOM 804 C C . VAL A 1 97 ? 11.342 0.216 -1.880 1.00 84.31 97 VAL A C 1
ATOM 806 O O . VAL A 1 97 ? 11.795 0.408 -3.005 1.00 84.31 97 VAL A O 1
ATOM 809 N N . GLY A 1 98 ? 11.842 0.824 -0.800 1.00 82.62 98 GLY A N 1
ATOM 810 C CA . GLY A 1 98 ? 13.012 1.701 -0.847 1.00 82.62 98 GLY A CA 1
ATOM 811 C C . GLY A 1 98 ? 14.241 0.982 -1.406 1.00 82.62 98 GLY A C 1
ATOM 812 O O . GLY A 1 98 ? 14.846 1.461 -2.360 1.00 82.62 98 GLY A O 1
ATOM 813 N N . SER A 1 99 ? 14.555 -0.208 -0.886 1.00 86.56 99 SER A N 1
ATOM 814 C CA . SER A 1 99 ? 15.650 -1.051 -1.382 1.00 86.56 99 SER A CA 1
ATOM 815 C C . SER A 1 99 ? 15.453 -1.482 -2.834 1.00 86.56 99 SER A C 1
ATOM 817 O O . SER A 1 99 ? 16.422 -1.521 -3.586 1.00 86.56 99 SER A O 1
ATOM 819 N N . TYR A 1 100 ? 14.217 -1.771 -3.250 1.00 87.25 100 TYR A N 1
ATOM 820 C CA . TYR A 1 100 ? 13.891 -2.110 -4.635 1.00 87.25 100 TYR A CA 1
ATOM 821 C C . TYR A 1 100 ? 14.177 -0.936 -5.575 1.00 87.25 100 TYR A C 1
ATOM 823 O O . TYR A 1 100 ? 14.842 -1.113 -6.592 1.00 87.25 100 TYR A O 1
ATOM 831 N N . ILE A 1 101 ? 13.747 0.275 -5.204 1.00 82.44 101 ILE A N 1
ATOM 832 C CA . ILE A 1 101 ? 14.018 1.497 -5.973 1.00 82.44 101 ILE A CA 1
ATOM 833 C C . ILE A 1 101 ? 15.527 1.760 -6.044 1.00 82.44 101 ILE A C 1
ATOM 835 O O . ILE A 1 101 ? 16.043 2.045 -7.122 1.00 82.44 101 ILE A O 1
ATOM 839 N N . SER A 1 102 ? 16.251 1.622 -4.930 1.00 87.19 102 SER A N 1
ATOM 840 C CA . SER A 1 102 ? 17.711 1.763 -4.917 1.00 87.19 102 SER A CA 1
ATOM 841 C C . SER A 1 102 ? 18.396 0.744 -5.831 1.00 87.19 102 SER A C 1
ATOM 843 O O . SER A 1 102 ? 19.259 1.125 -6.615 1.00 87.19 102 SER A O 1
ATOM 845 N N . ALA A 1 103 ? 17.985 -0.527 -5.788 1.00 88.12 103 ALA A N 1
ATOM 846 C CA . ALA A 1 103 ? 18.525 -1.576 -6.652 1.00 88.12 103 ALA A CA 1
ATOM 847 C C . ALA A 1 103 ? 18.250 -1.304 -8.141 1.00 88.12 103 ALA A C 1
ATOM 849 O O . ALA A 1 103 ? 19.117 -1.555 -8.975 1.00 88.12 103 ALA A O 1
ATOM 850 N N . LEU A 1 104 ? 17.083 -0.738 -8.464 1.00 85.75 104 LEU A N 1
ATOM 851 C CA . LEU A 1 104 ? 16.708 -0.345 -9.823 1.00 85.75 104 LEU A CA 1
ATOM 852 C C . LEU A 1 104 ? 17.585 0.812 -10.333 1.00 85.75 104 LEU A C 1
ATOM 854 O O . LEU A 1 104 ? 18.113 0.737 -11.438 1.00 85.75 104 LEU A O 1
ATOM 858 N N . ILE A 1 105 ? 17.818 1.842 -9.509 1.00 89.00 105 ILE A N 1
ATOM 859 C CA . ILE A 1 105 ? 18.715 2.967 -9.840 1.00 89.00 105 ILE A CA 1
ATOM 860 C C . ILE A 1 105 ? 20.159 2.487 -10.042 1.00 89.00 105 ILE A C 1
ATOM 862 O O . ILE A 1 105 ? 20.848 2.959 -10.941 1.00 89.00 105 ILE A O 1
ATOM 866 N N . MET A 1 106 ? 20.613 1.540 -9.218 1.00 92.31 106 MET A N 1
ATOM 867 C CA . MET A 1 106 ? 21.963 0.971 -9.289 1.00 92.31 106 MET A CA 1
ATOM 868 C C . MET A 1 106 ? 22.119 -0.114 -10.367 1.00 92.31 106 MET A C 1
ATOM 870 O O . MET A 1 106 ? 23.196 -0.695 -10.467 1.00 92.31 106 MET A O 1
ATOM 874 N N . GLN A 1 107 ? 21.074 -0.394 -11.158 1.00 91.88 107 GLN A N 1
ATOM 875 C CA . GLN A 1 107 ? 21.066 -1.421 -12.212 1.00 91.88 107 GLN A CA 1
ATOM 876 C C . GLN A 1 107 ? 21.463 -2.822 -11.709 1.00 91.88 107 GLN A C 1
ATOM 878 O O . GLN A 1 107 ? 22.077 -3.616 -12.416 1.00 91.88 107 GLN A O 1
ATOM 883 N N . LEU A 1 108 ? 21.099 -3.146 -10.465 1.00 89.94 108 LEU A N 1
ATOM 884 C CA . LEU A 1 108 ? 21.334 -4.462 -9.876 1.00 89.94 108 LEU A CA 1
ATOM 885 C C . LEU A 1 108 ? 20.189 -5.396 -10.278 1.00 89.94 108 LEU A C 1
ATOM 887 O O . LEU A 1 108 ? 19.170 -5.490 -9.583 1.00 89.94 108 LEU A O 1
ATOM 891 N N . GLU A 1 109 ? 20.337 -6.048 -11.433 1.00 83.56 109 GLU A N 1
ATOM 892 C CA . GLU A 1 109 ? 19.258 -6.806 -12.076 1.00 83.56 109 GLU A CA 1
ATOM 893 C C . GLU A 1 109 ? 18.713 -7.948 -11.207 1.00 83.56 109 GLU A C 1
ATOM 895 O O . GLU A 1 109 ? 17.520 -7.996 -10.903 1.00 83.56 109 GLU A O 1
ATOM 900 N N . ASP A 1 110 ? 19.601 -8.792 -10.688 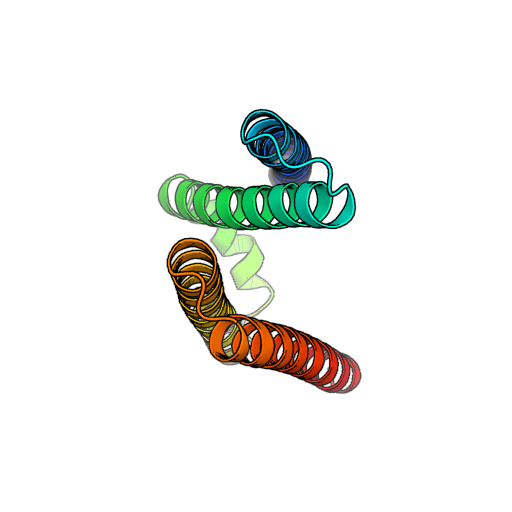1.00 89.62 110 ASP A N 1
ATOM 901 C CA . ASP A 1 110 ? 19.215 -9.902 -9.816 1.00 89.62 110 ASP A CA 1
ATOM 902 C C . ASP A 1 110 ? 18.553 -9.413 -8.520 1.00 89.62 110 ASP A C 1
ATOM 904 O O . ASP A 1 110 ? 17.554 -9.963 -8.053 1.00 89.62 110 ASP A O 1
ATOM 908 N N . LEU A 1 111 ? 19.083 -8.338 -7.931 1.00 85.31 111 LEU A N 1
ATOM 909 C CA . LEU A 1 111 ? 18.638 -7.857 -6.627 1.00 85.31 111 LEU A CA 1
ATOM 910 C C . LEU A 1 111 ? 17.221 -7.279 -6.682 1.00 85.31 111 LEU A C 1
ATOM 912 O O . LEU A 1 111 ? 16.404 -7.591 -5.813 1.00 85.31 111 LEU A O 1
ATOM 916 N N . HIS A 1 112 ? 16.902 -6.460 -7.689 1.00 81.25 112 HIS A N 1
ATOM 917 C CA . HIS A 1 112 ? 15.547 -5.920 -7.80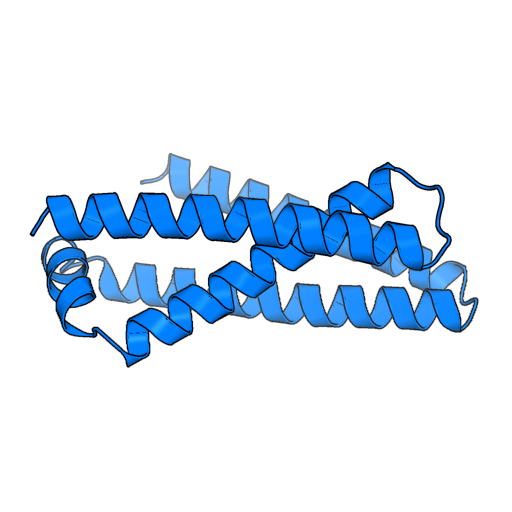7 1.00 81.25 112 HIS A CA 1
ATOM 918 C C . HIS A 1 112 ? 14.536 -7.018 -8.188 1.00 81.25 112 HIS A C 1
ATOM 920 O O . HIS A 1 112 ? 13.397 -6.974 -7.715 1.00 81.25 112 HIS A O 1
ATOM 926 N N . PHE A 1 113 ? 14.952 -8.046 -8.943 1.00 85.88 113 PHE A N 1
ATOM 927 C CA . PHE A 1 113 ? 14.134 -9.234 -9.195 1.00 85.88 113 PHE A CA 1
ATOM 928 C C . PHE A 1 113 ? 13.798 -9.973 -7.890 1.00 85.88 113 PHE A C 1
ATOM 930 O O . PHE A 1 113 ? 12.617 -10.149 -7.576 1.00 85.88 113 PHE A O 1
ATOM 937 N N . TYR A 1 114 ? 14.794 -10.311 -7.063 1.00 90.31 114 TYR A N 1
ATOM 938 C CA . TYR A 1 114 ? 14.556 -10.976 -5.774 1.00 90.31 114 TYR A CA 1
ATOM 939 C C . TYR A 1 114 ? 13.712 -10.130 -4.813 1.00 90.31 114 TYR A C 1
ATOM 941 O O . TYR A 1 114 ? 12.813 -10.655 -4.150 1.00 90.31 114 TYR A O 1
ATOM 949 N N . LEU A 1 115 ? 13.944 -8.815 -4.765 1.00 89.50 115 LEU A N 1
ATOM 950 C CA . LEU A 1 115 ? 13.148 -7.898 -3.946 1.00 89.50 115 LEU A CA 1
ATOM 951 C C . LEU A 1 115 ? 11.686 -7.849 -4.402 1.00 89.50 115 LEU A C 1
ATOM 953 O O . LEU A 1 115 ? 10.790 -7.836 -3.557 1.00 89.50 115 LEU A O 1
ATOM 957 N N . SER A 1 116 ? 11.422 -7.885 -5.712 1.00 84.31 116 SER A N 1
ATOM 958 C CA . SER A 1 116 ? 10.053 -7.909 -6.239 1.00 84.31 116 SER A CA 1
ATOM 959 C C . SER A 1 116 ? 9.287 -9.169 -5.814 1.00 84.31 116 SER A C 1
ATOM 961 O O . SER A 1 116 ? 8.143 -9.075 -5.359 1.00 84.31 116 SER A O 1
ATOM 963 N N . ILE A 1 117 ? 9.944 -10.335 -5.861 1.00 89.88 117 ILE A N 1
ATOM 964 C CA . ILE A 1 117 ? 9.379 -11.613 -5.410 1.00 89.88 117 ILE A CA 1
ATOM 965 C C . ILE A 1 117 ? 9.100 -11.563 -3.908 1.00 89.88 117 ILE A C 1
ATOM 967 O O . ILE A 1 117 ? 8.016 -11.945 -3.469 1.00 89.88 117 ILE A O 1
ATOM 971 N N . LEU A 1 118 ? 10.050 -11.058 -3.118 1.00 88.75 118 LEU A N 1
ATOM 972 C CA . LEU A 1 118 ? 9.924 -10.976 -1.666 1.00 88.75 118 LEU A CA 1
ATOM 973 C C . LEU A 1 118 ? 8.775 -10.050 -1.237 1.00 88.75 118 LEU A C 1
ATOM 975 O O . LEU A 1 118 ? 7.989 -10.410 -0.359 1.00 88.75 118 LEU A O 1
ATOM 979 N N . ILE A 1 119 ? 8.636 -8.887 -1.882 1.00 88.06 119 ILE A N 1
ATOM 980 C CA . ILE A 1 119 ? 7.515 -7.963 -1.655 1.00 88.06 119 ILE A CA 1
ATOM 981 C C . ILE A 1 119 ? 6.189 -8.661 -1.978 1.00 88.06 119 ILE A C 1
ATOM 983 O O . ILE A 1 119 ? 5.273 -8.654 -1.151 1.00 88.06 119 ILE A O 1
ATOM 987 N N . GLY A 1 120 ? 6.093 -9.307 -3.146 1.00 84.25 120 GLY A N 1
ATOM 988 C CA . GLY A 1 120 ? 4.898 -10.048 -3.553 1.00 84.25 120 GLY A CA 1
ATOM 989 C C . GLY A 1 120 ? 4.530 -11.154 -2.560 1.00 84.25 120 GLY A C 1
ATOM 990 O O . GLY A 1 120 ? 3.376 -11.260 -2.140 1.00 84.25 120 GLY A O 1
ATOM 991 N N . PHE A 1 121 ? 5.522 -11.923 -2.112 1.00 89.31 121 PHE A N 1
ATOM 992 C CA . PHE A 1 121 ? 5.354 -12.992 -1.133 1.00 89.31 121 PHE A CA 1
ATOM 993 C C . PHE A 1 121 ? 4.823 -12.479 0.213 1.00 89.31 121 PHE A C 1
ATOM 995 O O . PHE A 1 121 ? 3.850 -13.021 0.737 1.00 89.31 121 PHE A O 1
ATOM 1002 N N . ILE A 1 122 ? 5.392 -11.393 0.747 1.00 86.25 122 ILE A N 1
ATOM 1003 C CA . ILE A 1 122 ? 4.953 -10.786 2.015 1.00 86.25 122 ILE A CA 1
ATOM 1004 C C . ILE A 1 122 ? 3.511 -10.273 1.915 1.00 86.25 122 ILE A C 1
ATOM 1006 O O . ILE A 1 122 ? 2.718 -10.462 2.841 1.00 86.25 122 ILE A O 1
ATOM 1010 N N . VAL A 1 123 ? 3.137 -9.662 0.788 1.00 86.12 123 VAL A N 1
ATOM 1011 C CA . VAL A 1 123 ? 1.766 -9.184 0.556 1.00 86.12 123 VAL A CA 1
ATOM 1012 C C . VAL A 1 123 ? 0.777 -10.352 0.504 1.00 86.12 123 VAL A C 1
ATOM 1014 O O . VAL A 1 123 ? -0.285 -10.279 1.131 1.00 86.12 123 VAL A O 1
ATOM 1017 N N . ILE A 1 124 ? 1.124 -11.442 -0.190 1.00 88.06 124 ILE A N 1
ATOM 1018 C CA . ILE A 1 124 ? 0.297 -12.656 -0.258 1.00 88.06 124 ILE A CA 1
ATOM 1019 C C . ILE A 1 124 ? 0.138 -13.272 1.132 1.00 88.06 124 ILE A C 1
ATOM 1021 O O . ILE A 1 124 ? -0.993 -13.514 1.557 1.00 88.06 124 ILE A O 1
ATOM 1025 N N . LEU A 1 125 ? 1.235 -13.465 1.871 1.00 85.56 125 LEU A N 1
ATOM 1026 C CA . LEU A 1 125 ? 1.193 -14.004 3.231 1.00 85.56 125 LEU A CA 1
ATOM 1027 C C . LEU A 1 125 ? 0.325 -13.155 4.158 1.00 85.56 125 LEU A C 1
ATOM 1029 O O . LEU A 1 125 ? -0.472 -13.698 4.920 1.00 85.56 125 LEU A O 1
ATOM 1033 N N . ASN A 1 126 ? 0.420 -11.828 4.070 1.00 83.12 126 ASN A N 1
ATOM 1034 C CA . ASN A 1 126 ? -0.425 -10.938 4.858 1.00 83.12 126 ASN A CA 1
ATOM 1035 C C . ASN A 1 126 ? -1.909 -11.087 4.500 1.00 83.12 126 ASN A C 1
ATOM 1037 O O . ASN A 1 126 ? -2.768 -11.109 5.380 1.00 83.12 126 ASN A O 1
ATOM 1041 N N . LYS A 1 127 ? -2.224 -11.227 3.208 1.00 80.38 127 LYS A N 1
ATOM 1042 C CA . LYS A 1 127 ? -3.599 -11.425 2.741 1.00 80.38 127 LYS A CA 1
ATOM 1043 C C . LYS A 1 127 ? -4.169 -12.764 3.219 1.00 80.38 127 LYS A C 1
ATOM 1045 O O . LYS A 1 127 ? -5.298 -12.786 3.702 1.00 80.38 127 LYS A O 1
ATOM 1050 N N . ILE A 1 128 ? -3.383 -13.842 3.150 1.00 81.88 128 ILE A N 1
ATOM 1051 C CA . ILE A 1 128 ? -3.744 -15.169 3.679 1.00 81.88 128 ILE A CA 1
ATOM 1052 C C . ILE A 1 128 ? -3.937 -15.104 5.196 1.00 81.88 128 ILE A C 1
ATOM 1054 O O . ILE A 1 128 ? -4.948 -15.578 5.704 1.00 81.88 128 ILE A O 1
ATOM 1058 N N . SER A 1 129 ? -3.006 -14.471 5.913 1.00 79.00 129 SER A N 1
ATOM 1059 C CA . SER A 1 129 ? -3.076 -14.296 7.365 1.00 79.00 129 SER A CA 1
ATOM 1060 C C . SER A 1 129 ? -4.359 -13.566 7.769 1.00 79.00 129 SER A C 1
ATOM 1062 O O . SER A 1 129 ? -5.129 -14.074 8.580 1.00 79.00 129 SER A O 1
ATOM 1064 N N . ARG A 1 130 ? -4.665 -12.425 7.138 1.00 75.50 130 ARG A N 1
ATOM 1065 C CA . ARG A 1 130 ? -5.911 -11.685 7.395 1.00 75.50 130 ARG A CA 1
ATOM 1066 C C . ARG A 1 130 ? -7.158 -12.496 7.071 1.00 75.50 130 ARG A C 1
ATOM 1068 O O . ARG A 1 130 ? -8.110 -12.457 7.839 1.00 75.50 130 ARG A O 1
ATOM 1075 N N . TYR A 1 131 ? -7.161 -13.227 5.956 1.00 77.25 131 TYR A N 1
ATOM 1076 C CA . TYR A 1 131 ? -8.285 -14.090 5.596 1.00 77.25 131 TYR A CA 1
ATOM 1077 C C . TYR A 1 131 ? -8.524 -15.173 6.657 1.00 77.25 131 TYR A C 1
ATOM 1079 O O . TYR A 1 131 ? -9.648 -15.340 7.124 1.00 77.25 131 TYR A O 1
ATOM 1087 N N . TYR A 1 132 ? -7.458 -15.849 7.096 1.00 77.56 132 TYR A N 1
ATOM 1088 C CA . TYR A 1 132 ? -7.524 -16.867 8.142 1.00 77.56 132 TYR A CA 1
ATOM 1089 C C . TYR A 1 132 ? -8.059 -16.298 9.461 1.00 77.56 132 TYR A C 1
ATOM 1091 O O . TYR A 1 132 ? -8.986 -16.860 10.044 1.00 77.56 132 TYR A O 1
ATOM 1099 N N . TRP A 1 133 ? -7.528 -15.161 9.915 1.00 65.25 133 TRP A N 1
ATOM 1100 C CA . TRP A 1 133 ? -7.950 -14.546 11.172 1.00 65.25 133 TRP A CA 1
ATOM 1101 C C . TRP A 1 133 ? -9.376 -13.992 11.119 1.00 65.25 133 TRP A C 1
ATOM 1103 O O . TRP A 1 133 ? -10.106 -14.172 12.087 1.00 65.25 133 TRP A O 1
ATOM 1113 N N . ASN A 1 134 ? -9.814 -13.421 9.994 1.00 65.56 134 ASN A N 1
ATOM 1114 C CA . ASN A 1 134 ? -11.197 -12.960 9.827 1.00 65.56 134 ASN A CA 1
ATOM 1115 C C . ASN A 1 134 ? -12.214 -14.105 9.745 1.00 65.56 134 ASN A C 1
ATOM 1117 O O . ASN A 1 134 ? -13.377 -13.890 10.043 1.00 65.56 134 ASN A O 1
ATOM 1121 N N . SER A 1 135 ? -11.801 -15.305 9.326 1.00 64.44 135 SER A N 1
ATOM 1122 C CA . SER A 1 135 ? -12.685 -16.481 9.272 1.00 64.44 135 SER A CA 1
ATOM 1123 C C . SER A 1 135 ? -12.903 -17.156 10.633 1.00 64.44 135 SER A C 1
ATOM 1125 O O . SER A 1 135 ? -13.776 -18.007 10.769 1.00 64.44 135 SER A O 1
ATOM 1127 N N . LYS A 1 136 ? -12.080 -16.806 11.629 1.00 49.62 136 LYS A N 1
ATOM 1128 C CA . LYS A 1 136 ? -12.059 -17.409 12.971 1.00 49.62 136 LYS A CA 1
ATOM 1129 C C . LYS A 1 136 ? -12.699 -16.518 14.047 1.00 49.62 136 LYS A C 1
ATOM 1131 O O . LYS A 1 136 ? -12.762 -16.941 15.200 1.00 49.62 136 LYS A O 1
ATOM 1136 N N . ILE A 1 137 ? -13.079 -15.291 13.681 1.00 46.25 137 ILE A N 1
ATOM 1137 C CA . ILE A 1 137 ? -13.731 -14.263 14.511 1.00 46.25 137 ILE A CA 1
ATOM 1138 C C . ILE A 1 137 ? -15.177 -14.158 14.045 1.00 46.25 137 ILE A C 1
ATOM 1140 O O . ILE A 1 137 ? -16.056 -14.102 14.927 1.00 46.25 137 ILE A O 1
#

Sequence (137 aa):
MENKLKKYRFKRAIFQFVAFAVGYELYSWLGSGNDFLRFLSGGLFSFITIEIYYTYILKKNPKVLDKEKHLENDERIKIIKEKAANSTLVVILVLLVGSYISALIMQLEDLHFYLSILIGFIVILNKISRYYWNSKI

Secondary structure (DSSP, 8-state):
-HHHHHHHHHHHHHHHHHHHHHHHHHHHHTT---HHHHHHHHHHHHHHHHHHHHHHHHHH-HHHHHTTTTS-TTTHHHHHHHHHHHHHHHHHHHHHHHHHHHHHHTT-HHHHHHHHHHHHHHHHHHHHHHHHHHH--

Organism: Alkalicella caledoniensis (NCBI:txid2731377)

Radius of gyration: 18.05 Å; chains: 1; bounding box: 45×34×46 Å

InterPro domains:
  IPR019235 Protein of unknown function DUF2178, transmembrane [PF09946] (12-136)